Protein AF-A0A2N0Z3C2-F1 (afdb_monomer_lite)

Radius of gyration: 12.83 Å; chains: 1; bounding box: 26×19×39 Å

pLDDT: mean 89.28, std 11.63, range [48.34, 97.31]

Secondary structure (DSSP, 8-state):
-HHHHHHHHHHHHHHTT--B-TTS-BGGGS-HHHHHHHHHHHHHHHHHHHHHHHT-

InterPro domains:
  IPR025072 Fur-regulated basic protein A [PF13076] (5-39)

Organism: NCBI:txid115979

Foldseek 3Di:
DLVVLLVVLLVLCVVVVHQADPVRHGSVPDHSVVSVVVSVVVVVVVVVVVVVVVVD

Structure (mmCIF, N/CA/C/O backbone):
data_AF-A0A2N0Z3C2-F1
#
_entry.id   AF-A0A2N0Z3C2-F1
#
loop_
_atom_site.group_PDB
_atom_site.id
_atom_site.type_symbol
_atom_site.label_atom_id
_atom_site.label_alt_id
_atom_site.label_comp_id
_atom_site.label_asym_id
_atom_site.label_entity_id
_atom_site.label_seq_id
_atom_site.pdbx_PDB_ins_code
_atom_site.Cartn_x
_atom_site.Cartn_y
_atom_site.Cartn_z
_atom_site.occupancy
_atom_site.B_iso_or_equiv
_atom_site.auth_seq_id
_atom_site.auth_comp_id
_atom_site.auth_asym_id
_atom_site.auth_atom_id
_atom_site.pdbx_PDB_model_num
ATOM 1 N N . MET A 1 1 ? 14.625 2.984 -12.092 1.00 73.94 1 MET A N 1
ATOM 2 C CA . MET A 1 1 ? 14.593 3.606 -10.750 1.00 73.94 1 MET A CA 1
ATOM 3 C C . MET A 1 1 ? 13.184 3.866 -10.231 1.00 73.94 1 MET A C 1
ATOM 5 O O . MET A 1 1 ? 12.842 3.257 -9.231 1.00 73.94 1 MET A O 1
ATOM 9 N N . ILE A 1 2 ? 12.361 4.734 -10.844 1.00 84.44 2 ILE A N 1
ATOM 10 C CA . ILE A 1 2 ? 11.000 5.008 -10.318 1.00 84.44 2 ILE A CA 1
ATOM 11 C C . ILE A 1 2 ? 10.107 3.763 -10.399 1.00 84.44 2 ILE A C 1
ATOM 13 O O . ILE A 1 2 ? 9.533 3.376 -9.387 1.00 84.44 2 ILE A O 1
ATOM 17 N N . GLU A 1 3 ? 10.057 3.100 -11.558 1.00 89.88 3 GLU A N 1
ATOM 18 C CA . GLU A 1 3 ? 9.255 1.877 -11.729 1.00 89.88 3 GLU A CA 1
ATOM 19 C C . GLU A 1 3 ? 9.761 0.721 -10.856 1.00 89.88 3 GLU A C 1
ATOM 21 O O . GLU A 1 3 ? 8.976 0.121 -10.143 1.00 89.88 3 GLU A O 1
ATOM 26 N N . GLU A 1 4 ? 11.077 0.491 -10.778 1.00 94.00 4 GLU A N 1
ATOM 27 C CA . GLU A 1 4 ? 11.660 -0.532 -9.884 1.00 94.00 4 GLU A CA 1
ATOM 28 C C . GLU A 1 4 ? 11.262 -0.320 -8.416 1.00 94.00 4 GLU A C 1
ATOM 30 O O . GLU A 1 4 ? 10.965 -1.266 -7.690 1.00 94.00 4 GLU A O 1
ATOM 35 N N . ARG A 1 5 ? 11.243 0.940 -7.967 1.00 94.75 5 ARG A N 1
ATOM 36 C CA . ARG A 1 5 ? 10.830 1.292 -6.608 1.00 94.75 5 ARG A CA 1
ATOM 37 C C . ARG A 1 5 ? 9.326 1.108 -6.424 1.00 94.75 5 ARG A C 1
ATOM 39 O O . ARG A 1 5 ? 8.900 0.664 -5.363 1.00 94.75 5 ARG A O 1
ATOM 46 N N . LYS A 1 6 ? 8.530 1.409 -7.451 1.00 95.31 6 LYS A N 1
ATOM 47 C CA . LYS A 1 6 ? 7.086 1.169 -7.457 1.00 95.31 6 LYS A CA 1
ATOM 48 C C . LYS A 1 6 ? 6.781 -0.327 -7.366 1.00 95.31 6 LYS A C 1
ATOM 50 O O . LYS A 1 6 ? 6.017 -0.721 -6.491 1.00 95.31 6 LYS A O 1
ATOM 55 N N . ASP A 1 7 ? 7.439 -1.147 -8.177 1.00 95.94 7 ASP A N 1
ATOM 56 C CA . ASP A 1 7 ? 7.303 -2.606 -8.176 1.00 95.94 7 ASP A CA 1
ATOM 57 C C . ASP A 1 7 ? 7.692 -3.208 -6.826 1.00 95.94 7 ASP A C 1
ATOM 59 O O . ASP A 1 7 ? 6.962 -4.040 -6.286 1.00 95.94 7 ASP A O 1
ATOM 63 N N . PHE A 1 8 ? 8.793 -2.733 -6.235 1.00 95.88 8 PHE A N 1
ATOM 64 C CA . PHE A 1 8 ? 9.202 -3.131 -4.890 1.00 95.88 8 PHE A CA 1
ATOM 65 C C . PHE A 1 8 ? 8.103 -2.848 -3.855 1.00 95.88 8 PHE A C 1
ATOM 67 O O . PHE A 1 8 ? 7.699 -3.746 -3.118 1.00 95.88 8 PHE A O 1
ATOM 74 N N . VAL A 1 9 ? 7.572 -1.620 -3.823 1.00 96.94 9 VAL A N 1
ATOM 75 C CA . VAL A 1 9 ? 6.528 -1.241 -2.857 1.00 96.94 9 VAL A CA 1
ATOM 76 C C . VAL A 1 9 ? 5.233 -2.025 -3.092 1.00 96.94 9 VAL A C 1
ATOM 78 O O . VAL A 1 9 ? 4.591 -2.443 -2.130 1.00 96.94 9 VAL A O 1
ATOM 81 N N . ILE A 1 10 ? 4.850 -2.268 -4.348 1.00 96.69 10 ILE A N 1
ATOM 82 C CA . ILE A 1 10 ? 3.689 -3.103 -4.683 1.00 96.69 10 ILE A CA 1
ATOM 83 C C . ILE A 1 10 ? 3.888 -4.530 -4.162 1.00 96.69 10 ILE A C 1
ATOM 85 O O . ILE A 1 10 ? 2.973 -5.075 -3.544 1.00 96.69 10 ILE A O 1
ATOM 89 N N . GLY A 1 11 ? 5.073 -5.115 -4.359 1.00 97.31 11 GLY A N 1
ATOM 90 C CA . GLY A 1 11 ? 5.410 -6.443 -3.846 1.00 97.31 11 GLY A CA 1
ATOM 91 C C . GLY A 1 11 ? 5.255 -6.537 -2.328 1.00 97.31 11 GLY A C 1
ATOM 92 O O . GLY A 1 11 ? 4.579 -7.435 -1.828 1.00 97.31 11 GLY A O 1
ATOM 93 N N . GLU A 1 12 ? 5.786 -5.560 -1.597 1.00 96.94 12 GLU A N 1
ATOM 94 C CA . GLU A 1 12 ? 5.658 -5.501 -0.138 1.00 96.94 12 GLU A CA 1
ATOM 95 C C . GLU A 1 12 ? 4.198 -5.353 0.323 1.00 96.94 12 GLU A C 1
ATOM 97 O O . GLU A 1 12 ? 3.755 -6.017 1.263 1.00 96.94 12 GLU A O 1
ATOM 102 N N . LEU A 1 13 ? 3.409 -4.514 -0.353 1.00 96.50 13 LEU A N 1
ATOM 103 C CA . LEU A 1 13 ? 1.984 -4.351 -0.049 1.00 96.50 13 LEU A CA 1
ATOM 104 C C . LEU A 1 13 ? 1.198 -5.650 -0.280 1.00 96.50 13 LEU A C 1
ATOM 106 O O . LEU A 1 13 ? 0.339 -5.993 0.538 1.00 96.50 13 LEU A O 1
ATOM 110 N N . ILE A 1 14 ? 1.532 -6.406 -1.329 1.00 96.25 14 ILE A N 1
ATOM 111 C CA . ILE A 1 14 ? 0.955 -7.731 -1.587 1.00 96.25 14 ILE A CA 1
ATOM 112 C C . ILE A 1 14 ? 1.324 -8.711 -0.466 1.00 96.25 14 ILE A C 1
ATOM 114 O O . ILE A 1 14 ? 0.446 -9.436 0.006 1.00 96.25 14 ILE A O 1
ATOM 118 N N . CYS A 1 15 ? 2.568 -8.698 0.024 1.00 94.88 15 CYS A N 1
ATOM 119 C CA . CYS A 1 15 ? 2.987 -9.498 1.182 1.00 94.88 15 CYS A CA 1
ATOM 120 C C . CYS A 1 15 ? 2.178 -9.166 2.450 1.00 94.88 15 CYS A C 1
ATOM 122 O O . CYS A 1 15 ? 1.919 -10.047 3.269 1.00 94.88 15 CYS A O 1
ATOM 124 N N . PHE A 1 16 ? 1.706 -7.924 2.595 1.00 92.62 16 PHE A N 1
ATOM 125 C CA . PHE A 1 16 ? 0.789 -7.521 3.672 1.00 92.62 16 PHE A CA 1
ATOM 126 C C . PHE A 1 16 ? -0.683 -7.876 3.415 1.00 92.62 16 PHE A C 1
ATOM 128 O O . PHE A 1 16 ? -1.549 -7.529 4.222 1.00 92.62 16 PHE A O 1
ATOM 135 N N . GLY A 1 17 ? -0.984 -8.565 2.313 1.00 94.00 17 GLY A N 1
ATOM 136 C CA . GLY A 1 17 ? -2.336 -8.949 1.913 1.00 94.00 17 GLY A CA 1
ATOM 137 C C . GLY A 1 17 ? -3.141 -7.814 1.279 1.00 94.00 17 GLY A C 1
ATOM 138 O O . GLY A 1 17 ? -4.362 -7.920 1.159 1.00 94.00 17 GLY A O 1
ATOM 139 N N . ILE A 1 18 ? -2.491 -6.718 0.882 1.00 95.06 18 ILE A N 1
ATOM 140 C CA . ILE A 1 18 ? -3.143 -5.575 0.246 1.00 95.06 18 ILE A CA 1
ATOM 141 C C . ILE A 1 18 ? -3.030 -5.729 -1.262 1.00 95.06 18 ILE A C 1
ATOM 143 O O . ILE A 1 18 ? -1.941 -5.813 -1.813 1.00 95.06 18 ILE A O 1
ATOM 147 N N . THR A 1 19 ? -4.175 -5.730 -1.934 1.00 93.94 19 THR A N 1
ATOM 148 C CA . THR A 1 19 ? -4.254 -5.846 -3.399 1.00 93.94 19 THR A CA 1
ATOM 149 C C . THR A 1 19 ? -4.909 -4.633 -4.054 1.00 93.94 19 THR A C 1
ATOM 151 O O . THR A 1 19 ? -4.791 -4.452 -5.263 1.00 93.94 19 THR A O 1
ATOM 154 N N . LYS A 1 20 ? -5.574 -3.780 -3.265 1.00 94.69 20 LYS A N 1
ATOM 155 C CA . LYS A 1 20 ? -6.295 -2.588 -3.723 1.00 94.69 20 LYS A CA 1
ATOM 156 C C . LYS A 1 20 ? -6.162 -1.441 -2.731 1.00 94.69 20 LYS A C 1
ATOM 158 O O . LYS A 1 20 ? -5.986 -1.662 -1.531 1.00 94.69 20 LYS A O 1
ATOM 163 N N . LEU A 1 21 ? -6.294 -0.225 -3.244 1.00 93.81 21 LEU A N 1
ATOM 164 C CA . LEU A 1 21 ? -6.433 0.990 -2.456 1.00 93.81 21 LEU A CA 1
ATOM 165 C C . LEU A 1 21 ? -7.833 1.060 -1.831 1.00 93.81 21 LEU A C 1
ATOM 167 O O . LEU A 1 21 ? -8.759 0.346 -2.221 1.00 93.81 21 LEU A O 1
ATOM 171 N N . GLN A 1 22 ? -7.993 1.950 -0.850 1.00 90.56 22 GLN A N 1
ATOM 172 C CA . GLN A 1 22 ? -9.272 2.162 -0.162 1.00 90.56 22 GLN A CA 1
ATOM 173 C C . GLN A 1 22 ? -10.376 2.693 -1.086 1.00 90.56 22 GLN A C 1
ATOM 175 O O . GLN A 1 22 ? -11.551 2.456 -0.827 1.00 90.56 22 GLN A O 1
ATOM 180 N N . ASP A 1 23 ? -10.001 3.380 -2.165 1.00 92.75 23 ASP A N 1
ATOM 181 C CA . ASP A 1 23 ? -10.912 3.881 -3.199 1.00 92.75 23 ASP A CA 1
ATOM 182 C C . ASP A 1 23 ? -11.278 2.818 -4.256 1.00 92.75 23 ASP A C 1
ATOM 184 O O . ASP A 1 23 ? -12.046 3.092 -5.175 1.00 92.75 23 ASP A O 1
ATOM 188 N N . GLY A 1 24 ? -10.749 1.597 -4.123 1.00 92.50 24 GLY A N 1
ATOM 189 C CA . GLY A 1 24 ? -11.015 0.476 -5.018 1.00 92.50 24 GLY A CA 1
ATOM 190 C C . GLY A 1 24 ? -10.066 0.356 -6.212 1.00 92.50 24 GLY A C 1
ATOM 191 O O . GLY A 1 24 ? -10.142 -0.664 -6.906 1.00 92.50 24 GLY A O 1
ATOM 192 N N . ARG A 1 25 ? -9.157 1.321 -6.433 1.00 96.06 25 ARG A N 1
ATOM 193 C CA . ARG A 1 25 ? -8.120 1.227 -7.475 1.00 96.06 25 ARG A CA 1
ATOM 194 C C . ARG A 1 25 ? -7.139 0.093 -7.186 1.00 96.06 25 ARG A C 1
ATOM 196 O O . ARG A 1 25 ? -6.851 -0.231 -6.030 1.00 96.06 25 ARG A O 1
ATOM 203 N N . GLN A 1 26 ? -6.604 -0.508 -8.240 1.00 95.50 26 GLN A N 1
ATOM 204 C CA . GLN A 1 26 ? -5.517 -1.477 -8.145 1.00 95.50 26 GLN A CA 1
ATOM 205 C C . GLN A 1 26 ? -4.197 -0.765 -7.827 1.00 95.50 26 GLN A C 1
ATOM 207 O O . GLN A 1 26 ? -4.006 0.405 -8.156 1.00 95.50 26 GLN A O 1
ATOM 212 N N . LEU A 1 27 ? -3.246 -1.481 -7.224 1.00 95.06 27 LEU A N 1
ATOM 213 C CA . LEU A 1 27 ? -1.966 -0.893 -6.803 1.00 95.06 27 LEU A CA 1
ATOM 214 C C . LEU A 1 27 ? -1.152 -0.298 -7.966 1.00 95.06 27 LEU A C 1
ATOM 216 O O . LEU A 1 27 ? -0.512 0.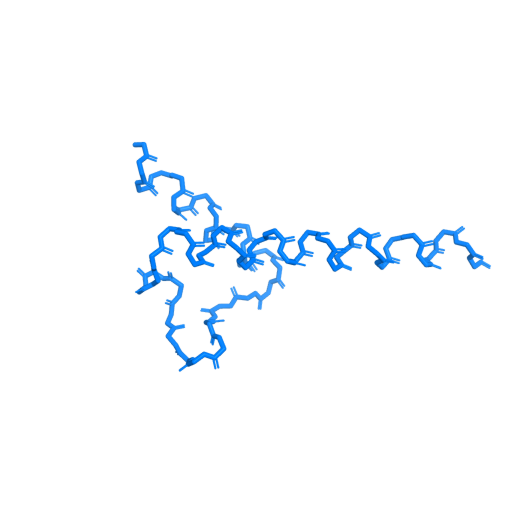738 -7.807 1.00 95.06 27 LEU A O 1
ATOM 220 N N . TYR A 1 28 ? -1.198 -0.910 -9.152 1.00 93.81 28 TYR A N 1
ATOM 221 C CA . TYR A 1 28 ? -0.470 -0.405 -10.321 1.00 93.81 28 TYR A CA 1
ATOM 222 C C . TYR A 1 28 ? -1.041 0.923 -10.855 1.00 93.81 28 TYR A C 1
ATOM 224 O O . TYR A 1 28 ? -0.308 1.693 -11.480 1.00 93.81 28 TYR A O 1
ATOM 232 N N . GLU A 1 29 ? -2.311 1.226 -10.560 1.00 94.06 29 GLU A N 1
ATOM 233 C CA . GLU A 1 29 ? -2.993 2.473 -10.938 1.00 94.06 29 GLU A CA 1
ATOM 234 C C . GLU A 1 29 ? -2.646 3.648 -10.009 1.00 94.06 29 GLU A C 1
ATOM 236 O O . GLU A 1 29 ? -2.968 4.798 -10.313 1.00 94.06 29 GLU A O 1
ATOM 241 N N . ALA A 1 30 ? -1.997 3.380 -8.874 1.00 94.69 30 ALA A N 1
ATOM 242 C CA . ALA A 1 30 ? -1.604 4.400 -7.913 1.00 94.69 30 ALA A CA 1
ATOM 243 C C . ALA A 1 30 ? -0.265 5.057 -8.269 1.00 94.69 30 ALA A C 1
ATOM 245 O O . ALA A 1 30 ? 0.622 4.466 -8.897 1.00 94.69 30 ALA A O 1
ATOM 246 N N . GLN A 1 31 ? -0.104 6.303 -7.836 1.00 95.44 31 GLN A N 1
ATOM 247 C CA . GLN A 1 31 ? 1.167 7.014 -7.896 1.00 95.44 31 GLN A CA 1
ATOM 248 C C . GLN A 1 31 ? 2.133 6.458 -6.844 1.00 95.44 31 GLN A C 1
ATOM 250 O O . GLN A 1 31 ? 1.714 5.989 -5.785 1.00 95.44 31 GLN A O 1
ATOM 255 N N . LEU A 1 32 ? 3.442 6.556 -7.102 1.00 94.94 32 LEU A N 1
ATOM 256 C CA . LEU A 1 32 ? 4.465 6.051 -6.176 1.00 94.94 32 LEU A CA 1
ATOM 257 C C . LEU A 1 32 ? 4.291 6.620 -4.757 1.00 94.94 32 LEU A C 1
ATOM 259 O O . LEU A 1 32 ? 4.344 5.867 -3.793 1.00 94.94 32 LEU A O 1
ATOM 263 N N . GLY A 1 33 ? 3.999 7.918 -4.628 1.00 95.62 33 GLY A N 1
ATOM 264 C CA . GLY A 1 33 ? 3.790 8.544 -3.319 1.00 95.62 33 GLY A CA 1
ATOM 265 C C . GLY A 1 33 ? 2.597 7.973 -2.541 1.00 95.62 33 GLY A C 1
ATOM 266 O O . GLY A 1 33 ? 2.680 7.820 -1.324 1.00 95.62 33 GLY A O 1
ATOM 267 N N . GLU A 1 34 ? 1.513 7.596 -3.230 1.00 96.00 34 GLU A N 1
ATOM 268 C CA . GLU A 1 34 ? 0.347 6.954 -2.601 1.00 96.00 34 GLU A CA 1
ATOM 269 C C . GLU A 1 34 ? 0.719 5.561 -2.069 1.00 96.00 34 GLU A C 1
ATOM 271 O O . GLU A 1 34 ? 0.372 5.198 -0.942 1.00 96.00 34 GLU A O 1
ATOM 276 N N . LEU A 1 35 ? 1.475 4.799 -2.865 1.00 96.69 35 LEU A N 1
ATOM 277 C CA . LEU A 1 35 ? 1.951 3.464 -2.505 1.00 96.69 35 LEU A CA 1
ATOM 278 C C . LEU A 1 35 ? 2.919 3.509 -1.319 1.00 96.69 35 LEU A C 1
ATOM 280 O O . LEU A 1 35 ? 2.789 2.723 -0.382 1.00 96.69 35 LEU A O 1
ATOM 284 N N . GLU A 1 36 ? 3.856 4.455 -1.320 1.00 96.50 36 GLU A N 1
ATOM 285 C CA . GLU A 1 36 ? 4.820 4.638 -0.233 1.00 96.50 36 GLU A CA 1
ATOM 286 C C . GLU A 1 36 ? 4.139 5.039 1.074 1.00 96.50 36 GLU A C 1
ATOM 288 O O . GLU A 1 36 ? 4.452 4.488 2.132 1.00 96.50 36 GLU A O 1
ATOM 293 N N . GLN A 1 37 ? 3.171 5.955 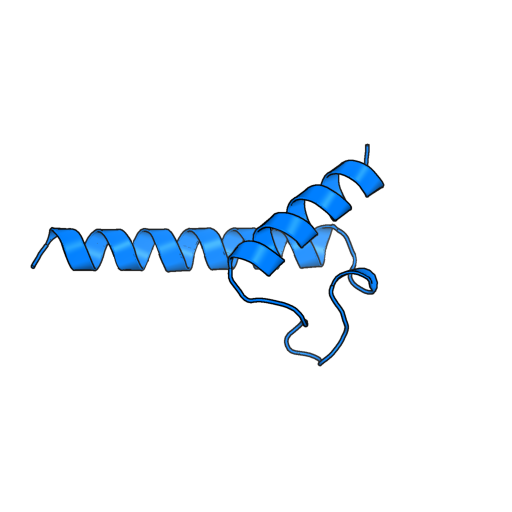1.011 1.00 96.88 37 GLN A N 1
ATOM 294 C CA . GLN A 1 37 ? 2.402 6.351 2.185 1.00 96.88 37 GLN A CA 1
ATOM 295 C C . GLN A 1 37 ? 1.636 5.159 2.771 1.00 96.88 37 GLN A C 1
ATOM 297 O O . GLN A 1 37 ? 1.655 4.952 3.988 1.00 96.88 37 GLN A O 1
ATOM 302 N N . LEU A 1 38 ? 1.000 4.349 1.920 1.00 96.19 38 LEU A N 1
ATOM 303 C CA . LEU A 1 38 ? 0.296 3.145 2.351 1.00 96.19 38 LEU A CA 1
ATOM 304 C C . LEU A 1 38 ? 1.254 2.118 2.973 1.00 96.19 38 LEU A C 1
ATOM 306 O O . LEU A 1 38 ? 0.956 1.560 4.031 1.00 96.19 38 LEU A O 1
ATOM 310 N N . TYR A 1 39 ? 2.421 1.906 2.365 1.00 96.44 39 TYR A N 1
ATOM 311 C CA . T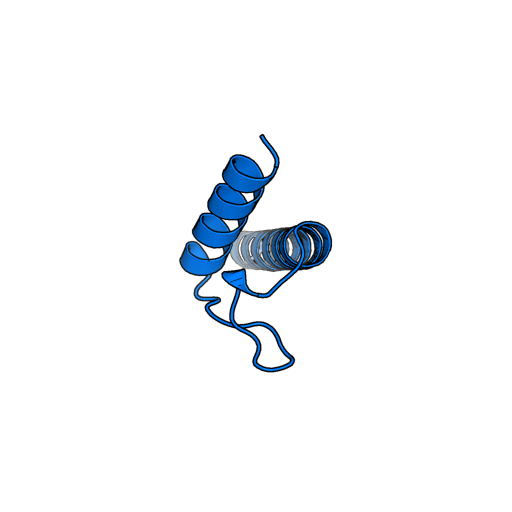YR A 1 39 ? 3.449 1.001 2.875 1.00 96.44 39 TYR A CA 1
ATOM 312 C C . TYR A 1 39 ? 3.946 1.420 4.265 1.00 96.44 39 TYR A C 1
ATOM 314 O O . TYR A 1 39 ? 3.948 0.607 5.194 1.00 96.44 39 TYR A O 1
ATOM 322 N N . ILE A 1 40 ? 4.265 2.705 4.457 1.00 96.06 40 ILE A N 1
ATOM 323 C CA . ILE A 1 40 ? 4.677 3.254 5.759 1.00 96.06 40 ILE A CA 1
ATOM 324 C C . ILE A 1 40 ? 3.587 3.034 6.816 1.00 96.06 40 ILE A C 1
ATOM 326 O O . ILE A 1 40 ? 3.879 2.605 7.935 1.00 96.06 40 ILE A O 1
ATOM 330 N N . GLN A 1 41 ? 2.318 3.278 6.477 1.00 95.19 41 GLN A N 1
ATOM 331 C CA . GLN A 1 41 ? 1.203 3.052 7.402 1.00 95.19 41 GLN A CA 1
ATOM 332 C C . GLN A 1 41 ? 1.102 1.585 7.845 1.00 95.19 41 GLN A C 1
ATOM 334 O O . GLN A 1 41 ? 0.861 1.317 9.027 1.00 95.19 41 GLN A O 1
ATOM 339 N N . GLN A 1 42 ? 1.313 0.630 6.933 1.00 93.81 42 GLN A N 1
ATOM 340 C CA . GLN A 1 42 ? 1.291 -0.795 7.278 1.00 93.81 42 GLN A CA 1
ATOM 341 C C . GLN A 1 42 ? 2.479 -1.218 8.132 1.00 93.81 42 GLN A C 1
ATOM 343 O O . GLN A 1 42 ? 2.289 -1.982 9.079 1.00 93.81 42 GLN A O 1
ATOM 348 N N . GLN A 1 43 ? 3.671 -0.693 7.854 1.00 93.5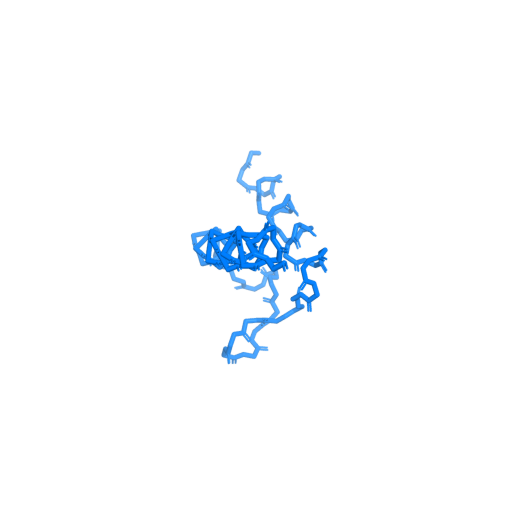6 43 GLN A N 1
ATOM 349 C CA . GLN A 1 43 ? 4.859 -0.934 8.674 1.00 93.56 43 GLN A CA 1
ATOM 350 C C . GLN A 1 43 ? 4.633 -0.474 10.121 1.00 93.56 43 GLN A C 1
ATOM 352 O O . GLN A 1 43 ? 4.830 -1.238 11.066 1.00 93.56 43 GLN A O 1
ATOM 357 N N . VAL A 1 44 ? 4.094 0.735 10.311 1.00 92.88 44 VAL A N 1
ATOM 358 C CA . VAL A 1 44 ? 3.749 1.253 11.647 1.00 92.88 44 VAL A CA 1
ATOM 359 C C . VAL A 1 44 ? 2.689 0.385 12.331 1.00 92.88 44 VAL A C 1
ATOM 361 O O . VAL A 1 44 ? 2.798 0.091 13.524 1.00 92.88 44 VAL A O 1
ATOM 364 N N . LYS A 1 45 ? 1.657 -0.049 11.597 1.00 91.06 45 LYS A N 1
ATOM 365 C CA . LYS A 1 45 ? 0.601 -0.916 12.138 1.00 91.06 45 LYS A CA 1
ATOM 366 C C . LYS A 1 45 ? 1.157 -2.264 12.601 1.00 91.06 45 LYS A C 1
ATOM 368 O O . LYS A 1 45 ? 0.750 -2.745 13.656 1.00 91.06 45 LYS A O 1
ATOM 373 N N . GLN A 1 46 ? 2.069 -2.863 11.839 1.00 88.19 46 GLN A N 1
ATOM 374 C CA . GLN A 1 46 ? 2.708 -4.132 12.190 1.00 88.19 46 GLN A CA 1
ATOM 375 C C . GLN A 1 46 ? 3.651 -3.986 13.380 1.00 88.19 46 GLN A C 1
ATOM 377 O O . GLN A 1 46 ? 3.526 -4.749 14.335 1.00 88.19 46 GLN A O 1
ATOM 382 N N . ALA A 1 47 ? 4.499 -2.956 13.394 1.00 85.25 47 ALA A N 1
ATOM 383 C CA . ALA A 1 47 ? 5.376 -2.675 14.527 1.00 85.25 47 ALA A CA 1
ATOM 384 C C . ALA A 1 47 ? 4.585 -2.534 15.841 1.00 85.25 47 ALA A C 1
ATOM 386 O O . ALA A 1 47 ? 4.963 -3.100 16.864 1.00 85.25 47 ALA A O 1
ATOM 387 N N . ARG A 1 48 ? 3.428 -1.857 15.811 1.00 81.75 48 ARG A N 1
ATOM 388 C CA . ARG A 1 48 ? 2.541 -1.741 16.983 1.00 81.75 48 ARG A CA 1
ATOM 389 C C . ARG A 1 48 ? 1.944 -3.075 17.436 1.00 81.75 48 ARG A C 1
ATOM 391 O O . ARG A 1 48 ? 1.751 -3.256 18.633 1.00 81.75 48 ARG A O 1
ATOM 398 N N . LYS A 1 49 ? 1.639 -3.997 16.516 1.00 76.19 49 LYS A N 1
ATOM 399 C CA . LYS A 1 49 ? 1.148 -5.340 16.875 1.00 76.19 49 LYS A CA 1
ATOM 400 C C . LYS A 1 49 ? 2.222 -6.147 17.601 1.00 76.19 49 LY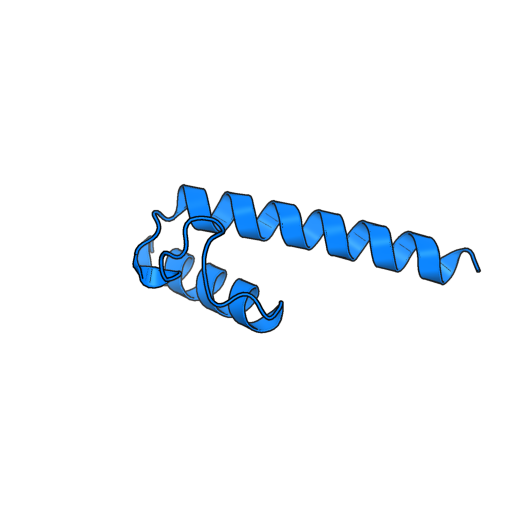S A C 1
ATOM 402 O O . LYS A 1 49 ? 1.935 -6.693 18.659 1.00 76.19 49 LYS A O 1
ATOM 407 N N . VAL A 1 50 ? 3.453 -6.133 17.087 1.00 70.94 50 VAL A N 1
ATOM 408 C CA . VAL A 1 50 ? 4.591 -6.850 17.689 1.00 70.94 50 VAL A CA 1
ATOM 409 C C . VAL A 1 50 ? 4.864 -6.368 19.116 1.00 70.94 50 VAL A C 1
ATOM 411 O O . VAL A 1 50 ? 5.050 -7.182 20.016 1.00 70.94 50 VAL A O 1
ATOM 414 N N . VAL A 1 51 ? 4.821 -5.052 19.352 1.00 66.06 51 VAL A N 1
ATOM 415 C CA . VAL A 1 51 ? 5.012 -4.487 20.700 1.00 66.06 51 VAL A CA 1
ATOM 416 C C . VAL A 1 51 ? 3.941 -4.977 21.683 1.00 66.06 51 VAL A C 1
ATOM 418 O O . VAL A 1 51 ? 4.256 -5.240 22.837 1.00 66.06 51 VAL A O 1
ATOM 421 N N . MET A 1 52 ? 2.687 -5.135 21.252 1.00 63.88 52 MET A N 1
ATOM 422 C CA . MET A 1 52 ? 1.624 -5.630 22.137 1.00 63.88 52 MET A CA 1
ATOM 423 C C . MET A 1 52 ? 1.740 -7.130 22.439 1.00 63.88 52 MET A C 1
ATOM 425 O O . MET A 1 52 ? 1.359 -7.552 23.526 1.00 63.88 52 MET A O 1
ATOM 429 N N . GLU A 1 53 ? 2.254 -7.933 21.506 1.00 63.78 53 GLU A N 1
ATOM 430 C CA . GLU A 1 53 ? 2.428 -9.378 21.702 1.00 6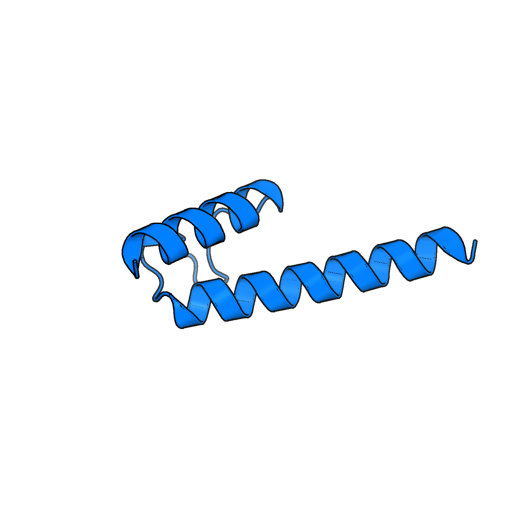3.78 53 GLU A CA 1
ATOM 431 C C . GLU A 1 53 ? 3.599 -9.714 22.634 1.00 63.78 53 GLU A C 1
ATOM 433 O O . GLU A 1 53 ? 3.516 -10.688 23.371 1.00 63.78 53 GLU A O 1
ATOM 438 N N . GLN A 1 54 ? 4.658 -8.898 22.662 1.00 59.09 54 GLN A N 1
ATOM 439 C CA . GLN A 1 54 ? 5.816 -9.118 23.546 1.00 59.09 54 GLN A CA 1
ATOM 440 C C . GLN A 1 54 ? 5.582 -8.706 25.009 1.00 59.09 54 GLN A C 1
ATOM 442 O O . GLN A 1 54 ? 6.361 -9.082 25.879 1.00 59.09 54 GLN A O 1
ATOM 447 N N . VAL A 1 55 ? 4.539 -7.919 25.290 1.00 60.09 55 VAL A N 1
ATOM 448 C CA . VAL A 1 55 ? 4.215 -7.416 26.642 1.00 60.09 55 VAL A CA 1
ATOM 449 C C . VAL A 1 55 ? 3.166 -8.301 27.346 1.00 60.09 55 VAL A C 1
ATOM 451 O O . VAL A 1 55 ? 2.733 -7.990 28.455 1.00 60.09 55 VAL A O 1
ATOM 454 N N . ARG A 1 56 ? 2.747 -9.405 26.719 1.00 48.34 56 ARG A N 1
ATOM 455 C CA . ARG A 1 56 ? 1.751 -10.346 27.246 1.00 48.34 56 ARG A CA 1
ATOM 456 C C . ARG A 1 56 ? 2.396 -11.585 27.852 1.00 48.34 56 ARG A C 1
ATOM 458 O O . ARG A 1 56 ? 1.840 -12.057 28.866 1.00 48.34 56 ARG A O 1
#

Sequence (56 aa):
MIEERKDFVIGELICFGITKLQDGRQLYEAQLGELEQLYIQQQVKQARKVVMEQVR